Protein AF-A0A521RW21-F1 (afdb_monomer)

pLDDT: mean 86.94, std 16.65, range [37.66, 98.25]

Structure (mmCIF, N/CA/C/O backbone):
data_AF-A0A521RW21-F1
#
_entry.id   AF-A0A521RW21-F1
#
loop_
_atom_site.group_PDB
_atom_site.id
_atom_site.type_symbol
_atom_site.label_atom_id
_atom_site.label_alt_id
_atom_site.label_comp_id
_atom_site.label_asym_id
_atom_site.label_entity_id
_atom_site.label_seq_id
_atom_site.pdbx_PDB_ins_code
_atom_site.Cartn_x
_atom_site.Cartn_y
_atom_site.Cartn_z
_atom_site.occupancy
_atom_site.B_iso_or_equiv
_atom_site.auth_seq_id
_atom_site.auth_comp_id
_atom_site.auth_asym_id
_atom_site.auth_atom_id
_atom_site.pdbx_PDB_model_num
ATOM 1 N N . MET A 1 1 ? 4.259 14.938 24.405 1.00 37.66 1 MET A N 1
ATOM 2 C CA . MET A 1 1 ? 5.025 13.819 23.817 1.00 37.66 1 MET A CA 1
ATOM 3 C C . MET A 1 1 ? 4.151 12.573 23.861 1.00 37.66 1 MET A C 1
ATOM 5 O O . MET A 1 1 ? 4.393 11.695 24.672 1.00 37.66 1 MET A O 1
ATOM 9 N N . THR A 1 2 ? 3.105 12.526 23.035 1.00 45.84 2 THR A N 1
ATOM 10 C CA . THR A 1 2 ? 2.235 11.350 22.891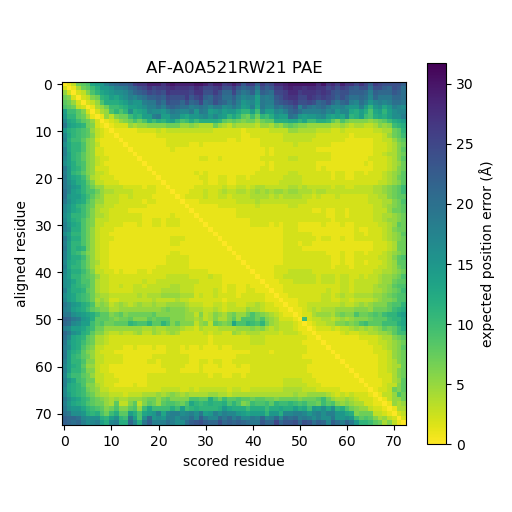 1.00 45.84 2 THR A CA 1
ATOM 11 C C . THR A 1 2 ? 1.503 11.517 21.569 1.00 45.84 2 THR A C 1
ATOM 13 O O . THR A 1 2 ? 0.645 12.384 21.487 1.00 45.84 2 THR A O 1
ATOM 16 N N . ASP A 1 3 ? 1.916 10.788 20.532 1.00 39.69 3 ASP A N 1
ATOM 17 C CA . ASP A 1 3 ? 1.098 10.641 19.314 1.00 39.69 3 ASP A CA 1
ATOM 18 C C . ASP A 1 3 ? 1.578 9.502 18.395 1.00 39.69 3 ASP A C 1
ATOM 20 O O . ASP A 1 3 ? 0.767 8.859 17.738 1.00 39.69 3 ASP A O 1
ATOM 24 N N . ALA A 1 4 ? 2.865 9.131 18.443 1.00 44.59 4 ALA A N 1
ATOM 25 C CA . ALA A 1 4 ? 3.437 8.112 17.551 1.00 44.59 4 ALA A CA 1
ATOM 26 C C . ALA A 1 4 ? 2.748 6.727 17.604 1.00 44.59 4 ALA A C 1
ATOM 28 O O . ALA A 1 4 ? 2.703 6.024 16.598 1.00 44.59 4 ALA A O 1
ATOM 29 N N . ALA A 1 5 ? 2.173 6.334 18.748 1.00 46.41 5 ALA A N 1
ATOM 30 C CA . ALA A 1 5 ? 1.448 5.064 18.870 1.00 46.41 5 ALA A CA 1
ATOM 31 C C . ALA A 1 5 ? 0.067 5.093 18.184 1.00 46.41 5 ALA A C 1
ATOM 33 O O . ALA A 1 5 ? -0.406 4.063 17.713 1.00 46.41 5 ALA A O 1
ATOM 34 N N . GLY A 1 6 ? -0.565 6.270 18.105 1.00 50.12 6 GLY A N 1
ATOM 35 C CA . GLY A 1 6 ? -1.883 6.455 17.496 1.00 50.12 6 GLY A CA 1
ATOM 36 C C . GLY A 1 6 ? -1.843 6.612 15.977 1.00 50.12 6 GLY A C 1
ATOM 37 O O . GLY A 1 6 ? -2.864 6.431 15.331 1.00 50.12 6 GLY A O 1
ATOM 38 N N . GLN A 1 7 ? -0.677 6.914 15.395 1.00 54.19 7 GLN A N 1
ATOM 39 C CA . GLN A 1 7 ? -0.504 7.080 13.945 1.00 54.19 7 GLN A CA 1
ATOM 40 C C . GLN A 1 7 ? -0.107 5.785 13.22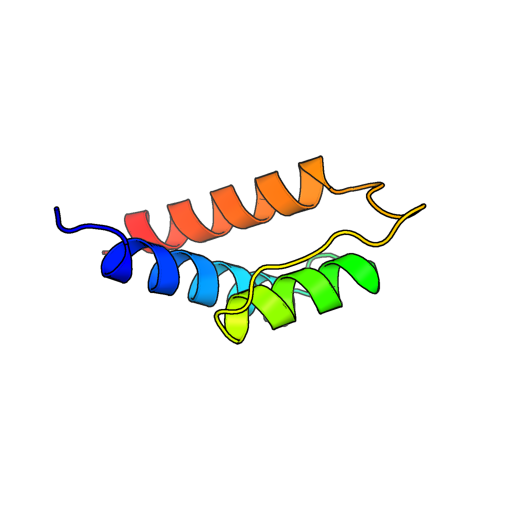0 1.00 54.19 7 GLN A C 1
ATOM 42 O O . GLN A 1 7 ? -0.442 5.626 12.047 1.00 54.19 7 GLN A O 1
ATOM 47 N N . GLY A 1 8 ? 0.519 4.830 13.919 1.00 63.06 8 GLY A N 1
ATOM 48 C CA . GLY A 1 8 ? 0.900 3.536 13.340 1.00 63.06 8 GLY A CA 1
ATOM 49 C C . GLY A 1 8 ? -0.284 2.609 13.043 1.00 63.06 8 GLY A C 1
ATOM 50 O O . GLY A 1 8 ? -0.269 1.904 12.034 1.00 63.06 8 GLY A O 1
ATOM 51 N N . ALA A 1 9 ? -1.335 2.628 13.871 1.00 74.44 9 ALA A N 1
ATOM 52 C CA . ALA A 1 9 ? -2.523 1.794 13.655 1.00 74.44 9 ALA A CA 1
ATOM 53 C C . ALA A 1 9 ? -3.359 2.236 12.428 1.00 74.44 9 ALA A C 1
ATOM 55 O O . ALA A 1 9 ? -3.598 1.397 11.559 1.00 74.44 9 ALA A O 1
ATOM 56 N N . PRO A 1 10 ? -3.703 3.531 12.248 1.00 84.75 10 PRO A N 1
ATOM 57 C CA . PRO A 1 10 ? -4.387 4.010 11.045 1.00 84.75 10 PRO A CA 1
ATOM 58 C C . PRO A 1 10 ? -3.600 3.779 9.753 1.00 84.75 10 PRO A C 1
ATOM 60 O O . PRO A 1 10 ? -4.195 3.531 8.707 1.00 84.75 10 PRO A O 1
ATOM 63 N N . GLU A 1 11 ? -2.267 3.867 9.799 1.00 89.62 11 GLU A N 1
ATOM 64 C CA . GLU A 1 11 ? -1.416 3.610 8.632 1.00 89.62 11 GLU A CA 1
ATOM 65 C C . GLU A 1 11 ? -1.353 2.115 8.283 1.00 89.62 11 GLU A C 1
ATOM 67 O O . GLU A 1 11 ? -1.487 1.750 7.114 1.00 89.62 11 GLU A O 1
ATOM 72 N N . THR A 1 12 ? -1.259 1.249 9.296 1.00 94.44 12 THR A N 1
ATOM 73 C CA . THR A 1 12 ? -1.344 -0.213 9.146 1.00 94.44 12 THR A CA 1
ATOM 74 C C . THR A 1 12 ? -2.682 -0.639 8.540 1.00 94.44 12 THR A C 1
ATOM 76 O O . THR A 1 12 ? -2.715 -1.416 7.584 1.00 94.44 12 THR A O 1
ATOM 79 N N . ASP A 1 13 ? -3.795 -0.119 9.059 1.00 95.25 13 ASP A N 1
ATOM 80 C CA . ASP A 1 13 ? -5.134 -0.494 8.598 1.00 95.25 13 ASP A CA 1
ATOM 81 C C . ASP A 1 13 ? -5.432 0.039 7.193 1.00 95.25 13 ASP A C 1
ATOM 83 O O . ASP A 1 13 ? -6.006 -0.675 6.366 1.00 95.25 13 ASP A O 1
ATOM 87 N N . ALA A 1 14 ? -4.981 1.255 6.875 1.00 96.06 14 ALA A N 1
ATOM 88 C CA . ALA A 1 14 ? -5.046 1.779 5.516 1.00 96.06 14 ALA A CA 1
ATOM 89 C C . ALA A 1 14 ? -4.244 0.907 4.539 1.00 96.06 14 ALA A C 1
ATOM 91 O O . ALA A 1 14 ? -4.739 0.577 3.460 1.00 96.06 14 ALA A O 1
ATOM 92 N N . ALA A 1 15 ? -3.036 0.482 4.920 1.00 97.50 15 ALA A N 1
ATOM 93 C CA . ALA A 1 15 ? -2.217 -0.384 4.081 1.00 97.50 15 ALA A CA 1
ATOM 94 C C . ALA A 1 15 ? -2.868 -1.757 3.841 1.00 97.50 15 ALA A C 1
ATOM 96 O O . ALA A 1 15 ? -2.895 -2.218 2.699 1.00 97.50 15 ALA A O 1
ATOM 97 N N . ARG A 1 16 ? -3.467 -2.372 4.874 1.00 97.81 16 ARG A N 1
ATOM 98 C CA . ARG A 1 16 ? -4.240 -3.622 4.735 1.00 97.81 16 ARG A CA 1
ATOM 99 C C . ARG A 1 16 ? -5.402 -3.474 3.759 1.00 97.81 16 ARG A C 1
ATOM 101 O O . ARG A 1 16 ? -5.531 -4.285 2.851 1.00 97.81 16 ARG A O 1
ATOM 108 N N . ARG A 1 17 ? -6.193 -2.402 3.880 1.00 96.75 17 ARG A N 1
ATOM 109 C CA . ARG A 1 17 ? -7.320 -2.138 2.967 1.00 96.75 17 ARG A CA 1
ATOM 110 C C . ARG A 1 17 ? -6.882 -2.016 1.510 1.00 96.75 17 ARG A C 1
ATOM 112 O O . ARG A 1 17 ? -7.570 -2.513 0.623 1.00 96.75 17 ARG A O 1
ATOM 119 N N . LEU A 1 18 ? -5.753 -1.355 1.254 1.00 97.88 18 LEU A N 1
ATOM 120 C CA . LEU A 1 18 ? -5.216 -1.245 -0.102 1.00 97.88 18 LEU A CA 1
ATOM 121 C C . LEU A 1 18 ? -4.762 -2.605 -0.649 1.00 97.88 18 LEU A C 1
ATOM 123 O O . LEU A 1 18 ? -4.986 -2.869 -1.827 1.00 97.88 18 LEU A O 1
ATOM 127 N N . LEU A 1 19 ? -4.158 -3.457 0.186 1.00 98.25 19 LEU A N 1
ATOM 128 C CA . LEU A 1 19 ? -3.773 -4.819 -0.201 1.00 98.25 19 LEU A CA 1
ATOM 129 C C . LEU A 1 19 ? -5.001 -5.687 -0.511 1.00 98.25 19 LEU A C 1
ATOM 131 O O . LEU A 1 19 ? -5.014 -6.369 -1.530 1.00 98.25 19 LEU A O 1
ATOM 135 N N . ASP A 1 20 ? -6.057 -5.612 0.300 1.00 97.88 20 ASP A N 1
ATOM 136 C CA . ASP A 1 20 ? -7.303 -6.360 0.069 1.00 97.88 20 ASP A CA 1
ATOM 137 C C . ASP A 1 20 ? -8.035 -5.929 -1.219 1.00 97.88 20 ASP A C 1
ATOM 139 O O . ASP A 1 20 ? -8.788 -6.706 -1.817 1.00 97.88 20 ASP A O 1
ATOM 143 N N . ALA A 1 21 ? -7.829 -4.680 -1.646 1.00 97.31 21 ALA A N 1
ATOM 144 C CA . ALA A 1 21 ? -8.408 -4.112 -2.860 1.00 97.31 21 ALA A CA 1
ATOM 145 C C . ALA A 1 21 ? -7.600 -4.421 -4.137 1.00 97.31 21 ALA A C 1
ATOM 147 O O . ALA A 1 21 ? -8.117 -4.213 -5.245 1.00 97.31 21 ALA A O 1
ATOM 148 N N . ASP A 1 22 ? -6.367 -4.917 -4.003 1.00 97.94 22 ASP A N 1
ATOM 149 C CA . ASP A 1 22 ? -5.508 -5.266 -5.132 1.00 97.94 22 ASP A CA 1
ATOM 150 C C . ASP A 1 22 ? -6.114 -6.403 -5.972 1.00 97.94 22 ASP A C 1
ATOM 152 O O . ASP A 1 22 ? -6.684 -7.371 -5.465 1.00 97.94 22 ASP A O 1
ATOM 156 N N . GLY A 1 23 ? -6.058 -6.250 -7.291 1.00 95.38 23 GLY A N 1
ATOM 157 C CA . GLY A 1 23 ? -6.699 -7.133 -8.263 1.00 95.38 23 GLY A CA 1
ATOM 158 C C . GLY A 1 23 ? -8.227 -7.020 -8.336 1.00 95.38 23 GLY A C 1
ATOM 159 O O . GLY A 1 23 ? -8.831 -7.685 -9.176 1.00 95.38 23 GLY A O 1
ATOM 160 N N . ARG A 1 24 ? -8.869 -6.189 -7.498 1.00 96.50 24 ARG A N 1
ATOM 161 C CA . ARG A 1 24 ? -10.331 -5.982 -7.497 1.00 96.50 24 ARG A CA 1
ATOM 162 C C . ARG A 1 24 ? -10.731 -4.571 -7.904 1.00 96.50 24 ARG A C 1
ATOM 164 O O . ARG A 1 24 ? -11.546 -4.406 -8.805 1.00 96.50 24 ARG A O 1
ATOM 171 N N . ALA A 1 25 ? -10.178 -3.564 -7.231 1.00 95.19 25 ALA A N 1
ATOM 172 C CA . ALA A 1 25 ? -10.470 -2.153 -7.498 1.00 95.19 25 ALA A CA 1
ATOM 173 C C . ALA A 1 25 ? -9.375 -1.487 -8.342 1.00 95.19 25 ALA A C 1
ATOM 175 O O . ALA A 1 25 ? -9.637 -0.570 -9.118 1.00 95.19 25 ALA A O 1
ATOM 176 N N . PHE A 1 26 ? -8.140 -1.951 -8.186 1.00 95.69 26 PHE A N 1
ATOM 177 C CA . PHE A 1 26 ? -6.962 -1.509 -8.920 1.00 95.69 26 PHE A CA 1
ATOM 178 C C . PHE A 1 26 ? -5.932 -2.638 -8.932 1.00 95.69 26 PHE A C 1
ATOM 180 O O . PHE A 1 26 ? -6.102 -3.636 -8.241 1.00 95.69 26 PHE A O 1
ATOM 187 N N . VAL A 1 27 ? -4.867 -2.475 -9.715 1.00 96.88 27 VAL A N 1
ATOM 188 C CA . VAL A 1 27 ? -3.729 -3.400 -9.726 1.00 96.88 27 VAL A CA 1
ATOM 189 C C . VAL A 1 27 ? -2.503 -2.657 -9.222 1.00 96.88 27 VAL A C 1
ATOM 191 O O . VAL A 1 27 ? -2.110 -1.641 -9.801 1.00 96.88 27 VAL A O 1
ATOM 194 N N . LEU A 1 28 ? -1.913 -3.152 -8.141 1.00 97.38 28 LEU A N 1
ATOM 195 C CA . LEU A 1 28 ? -0.695 -2.606 -7.567 1.00 97.38 28 LEU A CA 1
ATOM 196 C C . LEU A 1 28 ? 0.535 -3.107 -8.322 1.00 97.38 28 LEU A C 1
ATOM 198 O O . LEU A 1 28 ? 0.635 -4.253 -8.757 1.00 97.38 28 LEU A O 1
ATOM 202 N N . GLN A 1 29 ? 1.528 -2.233 -8.446 1.00 96.50 29 GLN A N 1
ATOM 203 C CA . GLN A 1 29 ? 2.852 -2.634 -8.894 1.00 96.50 29 GLN A CA 1
ATOM 204 C C . GLN A 1 29 ? 3.570 -3.413 -7.782 1.00 96.50 29 GLN A C 1
ATOM 206 O O . GLN A 1 29 ? 3.386 -3.097 -6.604 1.00 96.50 29 GLN A O 1
ATOM 211 N N . PRO A 1 30 ? 4.480 -4.347 -8.116 1.00 96.00 30 PRO A N 1
ATOM 212 C CA . PRO A 1 30 ? 5.187 -5.148 -7.115 1.00 96.00 30 PRO A CA 1
ATOM 213 C C . PRO A 1 30 ? 5.876 -4.324 -6.016 1.00 96.00 30 PRO A C 1
ATOM 215 O O . PRO A 1 30 ? 5.842 -4.694 -4.844 1.00 96.00 30 PRO A O 1
ATOM 218 N N . TRP A 1 31 ? 6.457 -3.169 -6.365 1.00 96.56 31 TRP A N 1
ATOM 219 C CA . TRP A 1 31 ? 7.096 -2.294 -5.378 1.00 96.56 31 TRP A CA 1
ATOM 220 C C . TRP A 1 31 ? 6.081 -1.629 -4.434 1.00 96.56 31 TRP A C 1
ATOM 222 O O . TRP A 1 31 ? 6.403 -1.404 -3.272 1.00 96.56 31 TRP A O 1
ATOM 232 N N . GLN A 1 32 ? 4.859 -1.343 -4.901 1.00 97.94 32 GLN A N 1
ATOM 233 C CA . GLN A 1 32 ? 3.784 -0.780 -4.078 1.00 97.94 32 GLN A CA 1
ATOM 234 C C . GLN A 1 32 ? 3.274 -1.826 -3.084 1.00 97.94 32 GLN A C 1
ATOM 236 O O . GLN A 1 32 ? 3.097 -1.505 -1.914 1.00 97.94 32 GLN A O 1
ATOM 241 N N . VAL A 1 33 ? 3.122 -3.086 -3.510 1.00 97.81 33 VAL A N 1
ATOM 242 C CA . VAL A 1 33 ? 2.774 -4.200 -2.610 1.00 97.81 33 VAL A CA 1
ATOM 243 C C . VAL A 1 33 ? 3.839 -4.350 -1.520 1.00 97.81 33 VAL A C 1
ATOM 245 O O . VAL A 1 33 ? 3.510 -4.347 -0.337 1.00 97.81 33 VAL A O 1
ATOM 248 N N . ALA A 1 34 ? 5.123 -4.403 -1.893 1.00 97.50 34 ALA A N 1
ATOM 249 C CA . ALA A 1 34 ? 6.217 -4.507 -0.924 1.00 97.50 34 ALA A CA 1
ATOM 250 C C . ALA A 1 34 ? 6.252 -3.319 0.057 1.00 97.50 34 ALA A C 1
ATOM 252 O O . ALA A 1 34 ? 6.496 -3.504 1.250 1.00 97.50 34 ALA A O 1
ATOM 253 N N . TYR A 1 35 ? 5.970 -2.108 -0.434 1.00 97.50 35 TYR A N 1
ATOM 254 C CA . TYR A 1 35 ? 5.857 -0.898 0.379 1.00 97.50 35 TYR A CA 1
ATOM 255 C C . TYR A 1 35 ? 4.722 -1.013 1.410 1.00 97.50 35 TYR A C 1
ATOM 257 O O . TYR A 1 35 ? 4.931 -0.743 2.591 1.00 97.50 35 TYR A O 1
ATOM 265 N N . LEU A 1 36 ? 3.532 -1.446 0.984 1.00 97.88 36 LEU A N 1
ATOM 266 C CA . LEU A 1 36 ? 2.372 -1.613 1.863 1.00 97.88 36 LEU A CA 1
ATOM 267 C C . LEU A 1 36 ? 2.576 -2.736 2.886 1.00 97.88 36 LEU A C 1
ATOM 269 O O . LEU A 1 36 ? 2.226 -2.558 4.046 1.00 97.88 36 LEU A O 1
ATOM 273 N N . ILE A 1 37 ? 3.193 -3.857 2.502 1.00 97.88 37 ILE A N 1
ATOM 274 C CA . ILE A 1 37 ? 3.540 -4.939 3.439 1.00 97.88 37 ILE A CA 1
ATOM 275 C C . ILE A 1 37 ? 4.481 -4.427 4.534 1.00 97.88 37 ILE A C 1
ATOM 277 O O . ILE A 1 37 ? 4.266 -4.721 5.707 1.00 97.88 37 ILE A O 1
ATOM 281 N N . ALA A 1 38 ? 5.488 -3.621 4.180 1.00 97.00 38 ALA A N 1
ATOM 282 C CA . ALA A 1 38 ? 6.376 -3.025 5.176 1.00 97.00 38 ALA A CA 1
ATOM 283 C C . ALA A 1 38 ? 5.598 -2.165 6.186 1.00 97.00 38 ALA A C 1
ATOM 285 O O . ALA A 1 38 ? 5.824 -2.313 7.385 1.00 97.00 38 ALA A O 1
ATOM 286 N N . LEU A 1 39 ? 4.635 -1.355 5.727 1.00 96.12 39 LEU A N 1
ATOM 287 C CA . LEU A 1 39 ? 3.752 -0.594 6.618 1.00 96.12 39 LEU A CA 1
ATOM 288 C C . LEU A 1 39 ? 2.927 -1.502 7.538 1.00 96.12 39 LEU A C 1
ATOM 290 O O . LEU A 1 39 ? 2.871 -1.252 8.738 1.00 96.12 39 LEU A O 1
ATOM 294 N N . VAL A 1 40 ? 2.330 -2.574 7.005 1.00 96.94 40 VAL A N 1
ATOM 295 C CA . VAL A 1 40 ? 1.533 -3.527 7.800 1.00 96.94 40 VAL A CA 1
ATOM 296 C C . VAL A 1 40 ? 2.360 -4.209 8.890 1.00 96.94 40 VAL A C 1
ATOM 298 O O . VAL A 1 40 ? 1.849 -4.511 9.968 1.00 96.94 40 VAL A O 1
ATOM 301 N N . GLU A 1 41 ? 3.639 -4.443 8.622 1.00 94.69 41 GLU A N 1
ATOM 302 C CA . GLU A 1 41 ? 4.586 -5.029 9.570 1.00 94.69 41 GLU A CA 1
ATOM 303 C C . GLU A 1 41 ? 5.217 -3.994 10.519 1.00 94.69 41 GLU A C 1
ATOM 305 O O . GLU A 1 41 ? 6.085 -4.345 11.318 1.00 94.69 41 GLU A O 1
ATOM 310 N N . GLY A 1 42 ? 4.821 -2.718 10.437 1.00 92.69 42 GLY A N 1
ATOM 311 C CA . GLY A 1 42 ? 5.388 -1.636 11.246 1.00 92.69 42 GLY A CA 1
ATOM 312 C C . GLY A 1 42 ? 6.842 -1.297 10.897 1.00 92.69 42 GLY A C 1
ATOM 313 O O . GLY A 1 42 ? 7.572 -0.753 11.726 1.00 92.69 42 GLY A O 1
ATOM 314 N N . ARG A 1 43 ? 7.291 -1.638 9.684 1.00 94.06 43 ARG A N 1
ATOM 315 C CA . ARG A 1 43 ? 8.630 -1.335 9.164 1.00 94.06 43 ARG A CA 1
ATOM 316 C C . ARG A 1 43 ? 8.610 -0.056 8.334 1.00 94.06 43 ARG A C 1
ATOM 318 O O . ARG A 1 43 ? 7.630 0.254 7.664 1.00 94.06 43 ARG A O 1
ATOM 325 N N . THR A 1 44 ? 9.741 0.649 8.299 1.00 93.06 44 THR A N 1
ATOM 326 C CA . THR A 1 44 ? 9.924 1.788 7.389 1.00 93.06 44 THR A CA 1
ATOM 327 C C . THR A 1 44 ? 9.874 1.305 5.937 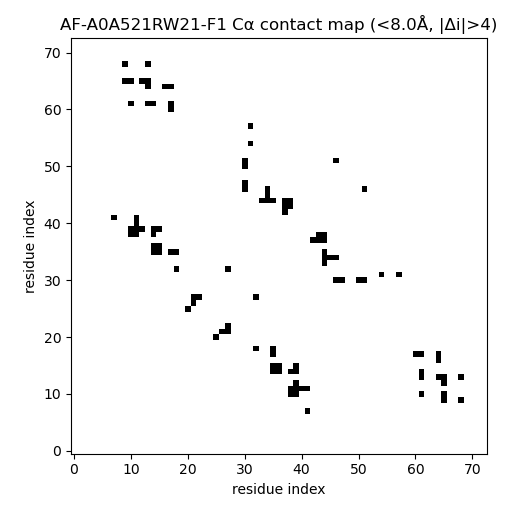1.00 93.06 44 THR A C 1
ATOM 329 O O . THR A 1 44 ? 10.729 0.506 5.537 1.00 93.06 44 THR A O 1
ATOM 332 N N . PRO A 1 45 ? 8.918 1.777 5.124 1.00 94.50 45 PRO A N 1
ATOM 333 C CA . PRO A 1 45 ? 8.799 1.342 3.746 1.00 94.50 45 PRO A CA 1
ATOM 334 C C . PRO A 1 45 ? 9.819 2.067 2.857 1.00 94.50 45 PRO A C 1
ATOM 336 O O . PRO A 1 45 ? 10.168 3.229 3.080 1.00 94.50 45 PRO A O 1
ATOM 339 N N . VAL A 1 46 ? 10.297 1.383 1.819 1.00 93.31 46 VAL A N 1
ATOM 340 C CA . VAL A 1 46 ? 11.318 1.904 0.899 1.00 93.31 46 VAL A CA 1
ATOM 341 C C . VAL A 1 46 ? 10.797 1.831 -0.528 1.00 93.31 46 VAL A C 1
ATOM 343 O O . VAL A 1 46 ? 10.198 0.836 -0.929 1.00 93.31 46 VAL A O 1
ATOM 346 N N . VAL A 1 47 ? 11.052 2.881 -1.307 1.00 93.62 47 VAL A N 1
ATOM 347 C CA . VAL A 1 47 ? 10.876 2.850 -2.763 1.00 93.62 47 VAL A CA 1
ATOM 348 C C . VAL A 1 47 ? 12.218 2.449 -3.377 1.00 93.62 47 VAL A C 1
ATOM 350 O O . VAL A 1 47 ? 13.186 3.194 -3.209 1.00 93.62 47 VAL A O 1
ATOM 353 N N . PRO A 1 48 ? 12.318 1.292 -4.058 1.00 88.94 48 PRO A N 1
ATOM 354 C CA . PRO A 1 48 ? 13.572 0.868 -4.667 1.00 88.94 48 PRO A CA 1
ATOM 355 C C . PRO A 1 48 ? 14.085 1.882 -5.705 1.00 88.94 48 PRO A C 1
ATOM 357 O O . PRO A 1 48 ? 13.275 2.522 -6.386 1.00 88.94 48 PRO A O 1
ATOM 360 N N . PRO A 1 49 ? 15.410 2.017 -5.885 1.00 88.12 49 PRO A N 1
ATOM 361 C CA . PRO A 1 49 ? 15.974 2.834 -6.956 1.00 88.12 49 PRO A CA 1
ATOM 362 C C . PRO A 1 49 ? 15.430 2.419 -8.330 1.00 88.12 49 PRO A C 1
ATOM 364 O O . PRO A 1 49 ? 15.316 1.231 -8.625 1.00 88.12 49 PRO A O 1
ATOM 367 N N . GLY A 1 50 ? 15.069 3.393 -9.168 1.00 86.94 50 GLY A N 1
ATOM 368 C CA . GLY A 1 50 ? 14.467 3.139 -10.486 1.00 86.94 50 GLY A CA 1
ATOM 369 C C . GLY A 1 50 ? 12.980 2.748 -10.460 1.00 86.94 50 GLY A C 1
ATOM 370 O O . GLY A 1 50 ? 12.380 2.602 -11.520 1.00 86.94 50 GLY A O 1
ATOM 371 N N . CYS A 1 51 ? 12.368 2.619 -9.277 1.00 87.06 51 CYS A N 1
ATOM 372 C CA . CYS A 1 51 ? 10.917 2.506 -9.096 1.00 87.06 51 CYS A CA 1
ATOM 373 C C . CYS A 1 51 ? 10.303 3.865 -8.700 1.00 87.06 51 CYS A C 1
ATOM 375 O O . CYS A 1 51 ? 10.989 4.885 -8.636 1.00 87.06 51 CYS A O 1
ATOM 377 N N . GLY A 1 52 ? 8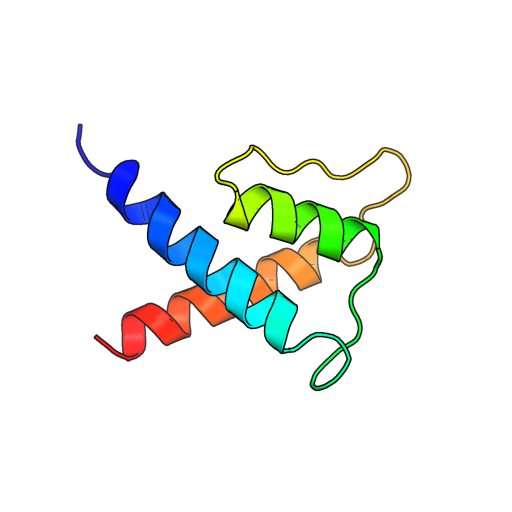.995 3.891 -8.418 1.00 83.50 52 GLY A N 1
ATOM 378 C CA . GLY A 1 52 ? 8.310 5.070 -7.866 1.00 83.50 52 GLY A CA 1
ATOM 379 C C . GLY A 1 52 ? 7.358 5.779 -8.828 1.00 83.50 52 GLY A C 1
ATOM 380 O O . GLY A 1 52 ? 6.647 6.697 -8.414 1.00 83.50 52 GLY A O 1
ATOM 381 N N . VAL A 1 53 ? 7.264 5.331 -10.084 1.00 90.62 53 VAL A N 1
ATOM 382 C CA . VAL A 1 53 ? 6.123 5.686 -10.939 1.00 90.62 53 VAL A CA 1
ATOM 383 C C . VAL A 1 53 ? 4.848 5.236 -10.226 1.00 90.62 53 VAL A C 1
ATOM 385 O O . VAL A 1 53 ? 4.737 4.088 -9.811 1.00 90.62 53 VAL A O 1
ATOM 388 N N . GLY A 1 54 ? 3.907 6.160 -10.025 1.00 91.44 54 GLY A N 1
ATOM 389 C CA . GLY A 1 54 ? 2.704 5.899 -9.230 1.00 91.44 54 GLY A CA 1
ATOM 390 C C . GLY A 1 54 ? 2.872 6.092 -7.717 1.00 91.44 54 GLY A C 1
ATOM 391 O O . GLY A 1 54 ? 1.951 5.770 -6.971 1.00 91.44 54 GLY A O 1
ATOM 392 N N . ARG A 1 55 ? 3.989 6.656 -7.230 1.00 94.44 55 ARG A N 1
ATOM 393 C CA . ARG A 1 55 ? 4.160 7.003 -5.805 1.00 94.44 55 ARG A CA 1
ATOM 394 C C . ARG A 1 55 ? 3.133 8.010 -5.306 1.00 94.44 55 ARG A C 1
ATOM 396 O O . ARG A 1 55 ? 2.486 7.748 -4.301 1.00 94.44 55 ARG A O 1
ATOM 403 N N . ALA A 1 56 ? 2.928 9.106 -6.031 1.00 95.00 56 ALA A N 1
ATOM 404 C CA . ALA A 1 56 ? 1.916 10.096 -5.659 1.00 95.00 56 ALA A CA 1
ATOM 405 C C . ALA A 1 56 ? 0.502 9.484 -5.617 1.00 95.00 56 ALA A C 1
ATOM 407 O O . ALA A 1 56 ? -0.305 9.832 -4.760 1.00 95.00 56 ALA A O 1
ATOM 408 N N . TRP A 1 57 ? 0.215 8.533 -6.514 1.00 96.50 57 TRP A N 1
ATOM 409 C CA . TRP A 1 57 ? -1.044 7.788 -6.505 1.00 96.50 57 TRP A CA 1
ATOM 410 C C . TRP A 1 57 ? -1.166 6.899 -5.259 1.00 96.50 57 TRP A C 1
ATOM 412 O O . TRP A 1 57 ? -2.202 6.933 -4.600 1.00 96.50 57 TRP A O 1
ATOM 422 N N . LEU A 1 58 ? -0.109 6.164 -4.895 1.00 97.19 58 LEU A N 1
ATOM 423 C CA . LEU A 1 58 ? -0.094 5.318 -3.696 1.00 97.19 58 LEU A CA 1
ATOM 424 C C . LEU A 1 58 ? -0.304 6.153 -2.424 1.00 97.19 58 LEU A C 1
ATOM 426 O O . LEU A 1 58 ? -1.134 5.812 -1.585 1.00 97.19 58 LEU A O 1
ATOM 430 N N . GLU A 1 59 ? 0.397 7.283 -2.311 1.00 95.88 59 GLU A N 1
ATOM 431 C CA . GLU A 1 59 ? 0.261 8.219 -1.189 1.00 95.88 59 GLU A CA 1
ATOM 432 C C . GLU A 1 59 ? -1.154 8.817 -1.102 1.00 95.88 59 GLU A C 1
ATOM 434 O O . GLU A 1 59 ? -1.684 8.998 -0.003 1.00 95.88 59 GLU A O 1
ATOM 439 N N . ALA A 1 60 ? -1.795 9.094 -2.245 1.00 96.44 60 ALA A N 1
ATOM 440 C CA . ALA A 1 60 ? -3.182 9.553 -2.286 1.00 96.44 60 ALA A CA 1
ATOM 441 C C . ALA A 1 60 ? -4.157 8.474 -1.787 1.00 96.44 60 ALA A C 1
ATOM 443 O O . ALA A 1 60 ? -4.981 8.765 -0.921 1.00 96.44 60 ALA A O 1
ATOM 444 N N . ARG A 1 61 ? -4.019 7.222 -2.246 1.00 97.00 61 ARG A N 1
ATOM 445 C CA . ARG A 1 61 ? -4.863 6.101 -1.792 1.00 97.00 61 ARG A CA 1
ATOM 446 C C . ARG A 1 61 ? -4.705 5.819 -0.299 1.00 97.00 61 ARG A C 1
ATOM 448 O O . ARG A 1 61 ? -5.699 5.629 0.392 1.00 97.00 61 ARG A O 1
ATOM 455 N N . LEU A 1 62 ? -3.477 5.863 0.221 1.00 96.38 62 LEU A N 1
ATOM 456 C CA . LEU A 1 62 ? -3.220 5.738 1.660 1.00 96.38 62 LEU A CA 1
ATOM 457 C C . LEU A 1 62 ? -3.855 6.879 2.463 1.00 96.38 62 LEU A C 1
ATOM 459 O O . LEU A 1 62 ? -4.286 6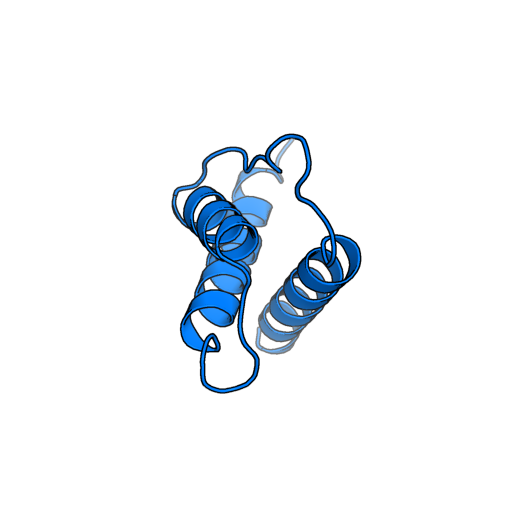.681 3.596 1.00 96.38 62 LEU A O 1
ATOM 463 N N . ARG A 1 63 ? -3.906 8.100 1.921 1.00 95.69 63 ARG A N 1
ATOM 464 C CA . ARG A 1 63 ? -4.596 9.224 2.571 1.00 95.69 63 ARG A CA 1
ATOM 465 C C . ARG A 1 63 ? -6.103 9.009 2.621 1.00 95.69 63 ARG A C 1
ATOM 467 O O . ARG A 1 63 ? -6.672 9.150 3.694 1.00 95.69 63 ARG A O 1
ATOM 474 N N . GLU A 1 64 ? -6.709 8.630 1.504 1.00 94.06 64 GLU A N 1
ATOM 475 C CA . GLU A 1 64 ? -8.147 8.355 1.422 1.00 94.06 64 GLU A CA 1
ATOM 476 C C . GLU A 1 64 ? -8.558 7.223 2.365 1.00 94.06 64 GLU A C 1
ATOM 478 O O . GLU A 1 64 ? -9.439 7.410 3.198 1.00 94.06 64 GLU A O 1
ATOM 483 N N . ALA A 1 65 ? -7.833 6.101 2.346 1.00 93.62 65 ALA A N 1
ATOM 484 C CA . ALA A 1 65 ? -8.124 4.971 3.222 1.00 93.62 65 ALA A CA 1
ATOM 485 C C . ALA A 1 65 ? -8.037 5.328 4.719 1.00 93.62 65 ALA A C 1
ATOM 487 O O . ALA A 1 65 ? -8.809 4.803 5.518 1.00 93.62 65 ALA A O 1
ATOM 488 N N . ARG A 1 66 ? -7.137 6.245 5.111 1.00 92.00 66 ARG A N 1
ATOM 489 C CA . ARG A 1 66 ? -7.075 6.771 6.488 1.00 92.00 66 ARG A CA 1
ATOM 490 C C . ARG A 1 66 ? -8.262 7.671 6.820 1.00 92.00 66 ARG A C 1
ATOM 492 O O . ARG A 1 66 ? -8.790 7.587 7.925 1.00 92.00 66 ARG A O 1
ATOM 499 N N . SER A 1 67 ? -8.671 8.532 5.890 1.00 88.00 67 SER A N 1
ATOM 500 C CA . SER A 1 67 ? -9.832 9.408 6.076 1.00 88.00 67 SER A CA 1
ATOM 501 C C . SER A 1 67 ? -11.119 8.607 6.286 1.00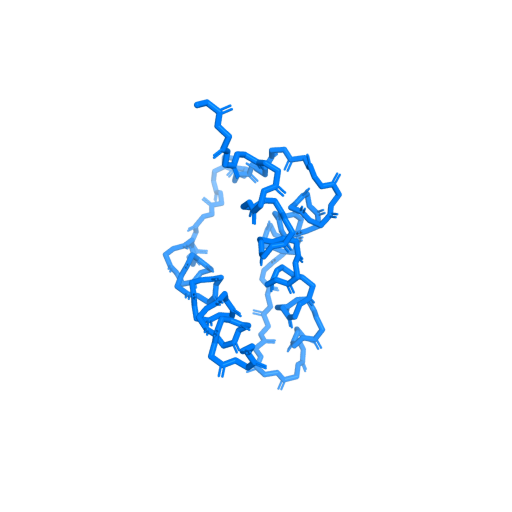 88.00 67 SER A C 1
ATOM 503 O O . SER A 1 67 ? -11.893 8.941 7.180 1.00 88.00 67 SER A O 1
ATOM 505 N N . ASP A 1 68 ? -11.299 7.506 5.556 1.00 83.06 68 ASP A N 1
ATOM 506 C CA . ASP A 1 68 ? -12.468 6.628 5.700 1.00 83.06 68 ASP A CA 1
ATOM 507 C C . ASP A 1 68 ? -12.529 5.931 7.070 1.00 83.06 68 ASP A C 1
ATOM 509 O O . ASP A 1 68 ? -13.613 5.700 7.612 1.00 83.06 68 ASP A O 1
ATOM 513 N N . LEU A 1 69 ? -11.369 5.605 7.656 1.00 78.75 69 LEU A N 1
ATOM 514 C CA . LEU A 1 69 ? -11.281 5.035 9.006 1.00 78.75 69 LEU A CA 1
ATOM 515 C C . LEU A 1 69 ? -11.701 6.054 10.074 1.00 78.75 69 LEU A C 1
ATOM 517 O O . LEU A 1 69 ? -12.455 5.715 10.984 1.00 78.75 69 LEU A O 1
ATOM 521 N N . GLY A 1 70 ? -11.258 7.307 9.935 1.00 67.75 70 GLY A N 1
ATOM 522 C CA . GLY A 1 70 ? -11.611 8.391 10.856 1.00 67.75 70 GLY A CA 1
ATOM 523 C C . GLY A 1 70 ? -13.066 8.859 10.746 1.00 67.75 70 GLY A C 1
ATOM 524 O O . GLY A 1 70 ? -13.619 9.328 11.729 1.00 67.75 70 GLY A O 1
ATOM 525 N N . ALA A 1 71 ? -13.701 8.707 9.580 1.00 64.25 71 ALA A N 1
ATOM 526 C CA . ALA A 1 71 ? -15.116 9.035 9.375 1.00 64.25 71 ALA A CA 1
ATOM 527 C C . ALA A 1 71 ? -16.088 7.968 9.919 1.00 64.25 71 ALA A C 1
ATOM 529 O O . ALA A 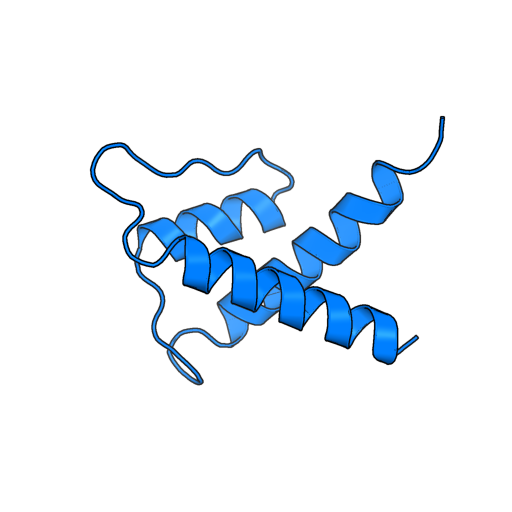1 71 ? -17.288 8.219 10.002 1.00 64.25 71 ALA A O 1
ATOM 530 N N . SER A 1 72 ? -15.582 6.777 10.257 1.00 56.22 72 SER A N 1
ATOM 531 C CA . SER A 1 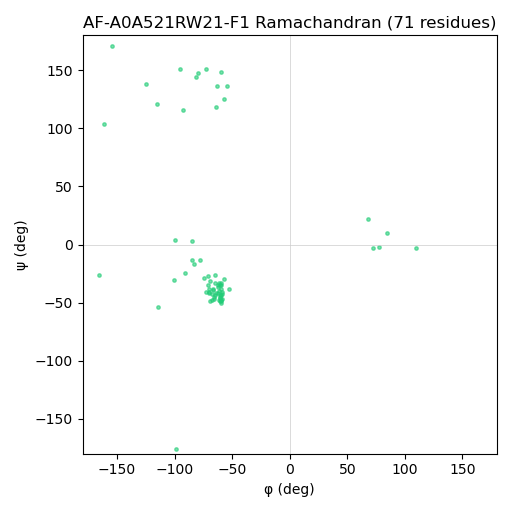72 ? -16.377 5.638 10.742 1.00 56.22 72 SER A CA 1
ATOM 532 C C . SER A 1 72 ? -16.342 5.468 1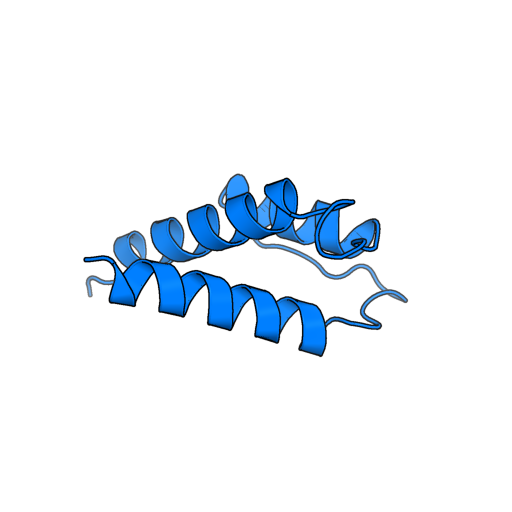2.271 1.00 56.22 72 SER A C 1
ATOM 534 O O . SER A 1 72 ? -16.876 4.479 12.773 1.00 56.22 72 SER A O 1
ATOM 536 N N . SER A 1 73 ? -15.683 6.386 12.992 1.00 52.00 73 SER A N 1
ATOM 537 C CA . SER A 1 73 ? -15.525 6.398 14.459 1.00 52.00 73 SER A CA 1
ATOM 538 C C . SER A 1 73 ? -16.325 7.534 15.087 1.00 52.00 73 SER A C 1
ATOM 540 O O . SER A 1 73 ? -16.841 7.327 16.206 1.00 52.00 73 SER A O 1
#

Mean predicted aligned error: 5.76 Å

Foldseek 3Di:
DDDVVVVLVLLLQLLVVVVVCDPPVHHDDPLLVQQSVCSVVVHHGDADPPGCVCVVVSVVSSVVSSVVVVVVD

Sequence (73 aa):
MTDAAGQGAPETDAARRLLDADGRAFVLQPWQVAYLIALVEGRTPVVPPGCGVGRAWLEARLREARSDLGASS

Secondary structure (DSSP, 8-state):
---HHHHHHHHHHHHHHHHHHBTTTB---HHHHHHHHHHHTTPPP-PPTT--TTHHHHHHHHHHHHHHHHTT-

Solvent-accessible surface area (backbone atoms only — not comparable to full-atom values): 4333 Å² total; per-residue (Å²): 145,82,56,74,78,69,54,52,54,50,48,21,53,19,30,49,54,53,59,74,32,44,80,74,82,48,77,72,53,73,65,54,49,54,26,32,50,26,37,55,71,76,41,89,58,64,77,57,91,96,59,57,88,62,44,71,57,52,55,48,52,47,49,52,43,34,52,57,56,64,75,75,111

Radius of gyration: 12.47 Å; Cα contacts (8 Å, |Δi|>4): 54; chains: 1; bounding box: 32×21×35 Å